Protein AF-A0A949LF44-F1 (afdb_monomer_lite)

Sequence (79 aa):
MFSVLTSTLVCPVLLAALADQVPGIFFGLPLVALASLVFAATHHEDPAEIRFATIHWAVWLGGILGIVLAAVLLLGWFA

Secondary structure (DSSP, 8-state):
-HHHHHHHHHHHHHHHHHHHTS-THHHHHHHHHHHHHHHHHHH--SHHHHHHHHHHHHHHHHHHHHHHHHHHHHHHHH-

Foldseek 3Di:
DVVVVCVVVVVVVVVVVVVVPDPCCVVVLVVLLVVQLVVLVVVDDDPVSSVVSSVVSSCVVVVVVVVVVVVVVVVVVVD

Radius of gyration: 19.0 Å; chains: 1; bounding box: 34×49×39 Å

pLDDT: mean 88.71, std 13.16, range [53.97, 98.38]

Structure (mmCIF, N/CA/C/O backbone):
data_AF-A0A949LF44-F1
#
_entry.id   AF-A0A949LF44-F1
#
loop_
_atom_site.group_PDB
_atom_site.id
_atom_site.type_symbol
_atom_site.label_atom_id
_atom_site.label_alt_id
_atom_site.label_comp_id
_atom_site.label_asym_id
_atom_site.label_entity_id
_atom_site.label_seq_id
_atom_site.pdbx_PDB_ins_code
_atom_site.Cartn_x
_atom_site.Cartn_y
_atom_site.Cartn_z
_atom_site.occupancy
_atom_site.B_iso_or_equiv
_atom_site.auth_seq_id
_atom_site.auth_comp_id
_atom_site.auth_asym_id
_atom_site.auth_atom_id
_atom_site.pdbx_PDB_model_num
ATOM 1 N N . MET A 1 1 ? -0.290 38.736 11.045 1.00 53.97 1 MET A N 1
ATOM 2 C CA . MET A 1 1 ? 0.397 37.451 11.322 1.00 53.97 1 MET A CA 1
ATOM 3 C C . MET A 1 1 ? -0.577 36.326 11.689 1.00 53.97 1 MET A C 1
ATOM 5 O O . MET A 1 1 ? -0.501 35.276 11.072 1.00 53.97 1 MET A O 1
ATOM 9 N N . PHE A 1 2 ? -1.554 36.552 12.581 1.00 55.50 2 PHE A N 1
ATOM 10 C CA . PHE A 1 2 ? -2.579 35.552 12.957 1.00 55.50 2 PHE A CA 1
ATOM 11 C C . PHE A 1 2 ? -3.482 35.077 11.791 1.00 55.50 2 PHE A C 1
ATOM 13 O O . PHE A 1 2 ? -3.802 33.898 11.709 1.00 55.50 2 PHE A O 1
ATOM 20 N N . SER A 1 3 ? -3.826 35.971 10.849 1.00 56.38 3 SER A N 1
ATOM 21 C CA . SER A 1 3 ? -4.674 35.666 9.674 1.00 56.38 3 SER A CA 1
ATOM 22 C C . SER A 1 3 ? -3.989 34.812 8.593 1.00 56.38 3 SER A C 1
ATOM 24 O O . SER A 1 3 ? -4.662 34.142 7.810 1.00 56.38 3 SER A O 1
ATOM 26 N N . VAL A 1 4 ? -2.652 34.839 8.530 1.00 58.06 4 VAL A N 1
ATOM 27 C CA . VAL A 1 4 ? -1.876 34.033 7.570 1.00 58.06 4 VAL A CA 1
ATOM 28 C C . VAL A 1 4 ? -1.768 32.597 8.082 1.00 58.06 4 VAL A C 1
ATOM 30 O O . VAL A 1 4 ? -2.015 31.675 7.320 1.00 58.06 4 VAL A O 1
ATOM 33 N N . LEU A 1 5 ? -1.526 32.420 9.388 1.00 54.56 5 LEU A N 1
ATOM 34 C CA . LEU A 1 5 ? -1.520 31.121 10.079 1.00 54.56 5 LEU A CA 1
ATOM 35 C C . LEU A 1 5 ? -2.864 30.380 9.995 1.00 54.56 5 LEU A C 1
ATOM 37 O O . LEU A 1 5 ? -2.888 29.163 9.852 1.00 54.56 5 LEU A O 1
ATOM 41 N N . THR A 1 6 ? -3.988 31.101 10.057 1.00 57.03 6 THR A N 1
ATOM 42 C CA . THR A 1 6 ? -5.319 30.498 9.865 1.00 57.03 6 THR A CA 1
ATOM 43 C C . THR A 1 6 ? -5.523 30.070 8.414 1.00 57.03 6 THR A C 1
ATOM 45 O O . THR A 1 6 ? -5.953 28.950 8.166 1.00 57.03 6 THR A O 1
ATOM 48 N N . SER A 1 7 ? -5.141 30.903 7.445 1.00 58.47 7 SER A N 1
ATOM 49 C CA . SER A 1 7 ? -5.304 30.578 6.019 1.00 58.47 7 SER A CA 1
ATOM 50 C C . SER A 1 7 ? -4.406 29.418 5.559 1.00 58.47 7 SER A C 1
ATOM 52 O O . SER A 1 7 ? -4.820 28.628 4.712 1.00 58.47 7 SER A O 1
ATOM 54 N N . THR A 1 8 ? -3.203 29.266 6.128 1.00 60.53 8 THR A N 1
ATOM 55 C CA . THR A 1 8 ? -2.279 28.171 5.782 1.00 60.53 8 THR A CA 1
ATOM 56 C C . THR A 1 8 ? -2.654 26.831 6.407 1.00 60.53 8 THR A C 1
ATOM 58 O O . THR A 1 8 ? -2.325 25.802 5.827 1.00 60.53 8 THR A O 1
ATOM 61 N N . LEU A 1 9 ? -3.337 26.816 7.557 1.00 64.19 9 LEU A N 1
ATOM 62 C CA . LEU A 1 9 ? -3.766 25.582 8.230 1.00 64.19 9 LEU A CA 1
ATOM 63 C C . LEU A 1 9 ? -5.154 25.102 7.786 1.00 64.19 9 LEU A C 1
ATOM 65 O O . LEU A 1 9 ? -5.410 23.902 7.798 1.00 64.19 9 LEU A O 1
ATOM 69 N N . VAL A 1 10 ? -6.040 25.999 7.344 1.00 69.50 10 VAL A N 1
ATOM 70 C CA . VAL A 1 10 ? -7.393 25.624 6.888 1.00 69.50 10 VAL A CA 1
ATOM 71 C C . VAL A 1 10 ? -7.347 24.709 5.661 1.00 69.50 10 VAL A C 1
ATOM 73 O O . VAL A 1 10 ? -8.083 23.730 5.606 1.00 69.50 10 VAL A O 1
ATOM 76 N N . CYS A 1 11 ? -6.456 24.979 4.704 1.00 73.88 11 CYS A N 1
ATOM 77 C CA . CYS A 1 11 ? -6.325 24.180 3.482 1.00 73.88 11 CYS A CA 1
ATOM 78 C C . CYS A 1 11 ? -5.894 22.713 3.733 1.00 73.88 11 CYS A C 1
ATOM 80 O O . CYS A 1 11 ? -6.616 21.812 3.301 1.00 73.88 11 CYS A O 1
ATOM 82 N N . PRO A 1 12 ? -4.792 22.420 4.458 1.00 79.06 12 PRO A N 1
ATOM 83 C CA . PRO A 1 12 ? -4.393 21.040 4.741 1.00 79.06 12 PRO A CA 1
ATOM 84 C C . PRO A 1 12 ? -5.394 20.306 5.640 1.00 79.06 12 PRO A C 1
ATOM 86 O O . PRO A 1 12 ? -5.582 19.106 5.471 1.00 79.06 12 PRO A O 1
ATOM 89 N N . VAL A 1 13 ? -6.078 21.009 6.551 1.00 80.62 13 VAL A N 1
ATOM 90 C CA . VAL A 1 13 ? -7.125 20.411 7.395 1.00 80.62 13 VAL A CA 1
ATOM 91 C C . VAL A 1 13 ? -8.347 20.016 6.567 1.00 80.62 13 VAL A C 1
ATOM 93 O O . VAL A 1 13 ? -8.868 18.919 6.748 1.00 80.62 13 VAL A O 1
ATOM 96 N N . LEU A 1 14 ? -8.778 20.857 5.619 1.00 78.88 14 LEU A N 1
ATOM 97 C CA . LEU A 1 14 ? -9.863 20.500 4.701 1.00 78.88 14 LEU A CA 1
ATOM 98 C C . LEU A 1 14 ? -9.489 19.301 3.825 1.00 78.88 14 LEU A C 1
ATOM 100 O O . LEU A 1 14 ? -10.314 18.414 3.620 1.00 78.88 14 LEU A O 1
ATOM 104 N N . LEU A 1 15 ? -8.249 19.263 3.327 1.00 80.56 15 LEU A N 1
ATOM 105 C CA . LEU A 1 15 ? -7.753 18.138 2.536 1.00 80.56 15 LEU A CA 1
ATOM 106 C C . LEU A 1 15 ? -7.739 16.839 3.348 1.00 80.56 15 LEU A C 1
ATOM 108 O O . LEU A 1 15 ? -8.162 15.806 2.840 1.00 80.56 15 LEU A O 1
ATOM 112 N N . ALA A 1 16 ? -7.283 16.894 4.601 1.00 79.38 16 ALA A N 1
ATOM 113 C CA . ALA A 1 16 ? -7.273 15.743 5.496 1.00 79.38 16 ALA A CA 1
ATOM 114 C C . ALA A 1 16 ? -8.696 15.255 5.806 1.00 79.38 16 ALA A C 1
ATOM 116 O O . ALA A 1 16 ? -8.952 14.059 5.743 1.00 79.38 16 ALA A O 1
ATOM 117 N N . ALA A 1 17 ? -9.634 16.171 6.062 1.00 81.00 17 ALA A N 1
ATOM 118 C CA . ALA A 1 17 ? -11.033 15.825 6.305 1.00 81.00 17 ALA A CA 1
ATOM 119 C C . ALA A 1 17 ? -11.705 15.191 5.074 1.00 81.00 17 ALA A C 1
ATOM 121 O O . ALA A 1 17 ? -12.476 14.246 5.208 1.00 81.00 17 ALA A O 1
ATOM 122 N N . LEU A 1 18 ? -11.398 15.679 3.867 1.00 80.31 18 LEU A N 1
ATOM 123 C CA . LEU A 1 18 ? -11.866 15.066 2.621 1.00 80.31 18 LEU A CA 1
ATOM 124 C C . LEU A 1 18 ? -11.221 13.696 2.381 1.00 80.31 18 LEU A C 1
ATOM 126 O O . LEU A 1 18 ? -11.898 12.781 1.922 1.00 80.31 18 LEU A O 1
ATOM 130 N N . ALA A 1 19 ? -9.935 13.541 2.705 1.00 80.44 19 ALA A N 1
ATOM 131 C CA . ALA A 1 19 ? -9.232 12.267 2.595 1.00 80.44 19 ALA A CA 1
ATOM 132 C C . ALA A 1 19 ? -9.784 11.210 3.565 1.00 80.44 19 ALA A C 1
ATOM 134 O O . ALA A 1 19 ? -9.858 10.044 3.191 1.00 80.44 19 ALA A O 1
ATOM 135 N N . ASP A 1 20 ? -10.229 11.615 4.758 1.00 82.25 20 ASP A N 1
ATOM 136 C CA . ASP A 1 20 ? -10.842 10.727 5.757 1.00 82.25 20 ASP A CA 1
ATOM 137 C C . ASP A 1 20 ? -12.180 10.130 5.281 1.00 82.25 20 ASP A C 1
ATOM 139 O O . ASP A 1 20 ? -12.556 9.024 5.660 1.00 82.25 20 ASP A O 1
ATOM 143 N N . GLN A 1 21 ? -12.888 10.822 4.379 1.00 84.00 21 GLN A N 1
ATOM 144 C CA . GLN A 1 21 ? -14.115 10.297 3.768 1.00 84.00 21 GLN A CA 1
ATOM 145 C C . GLN A 1 21 ? -13.858 9.263 2.670 1.00 84.00 21 GLN A C 1
ATOM 147 O O . GLN A 1 21 ? -14.778 8.546 2.270 1.00 84.00 21 GLN A O 1
ATOM 152 N N . VAL A 1 22 ? -12.635 9.191 2.145 1.00 82.44 22 VAL A N 1
ATOM 153 C CA . VAL A 1 22 ? -12.295 8.256 1.077 1.00 82.44 22 VAL A CA 1
ATOM 154 C C . VAL A 1 22 ? -11.912 6.918 1.707 1.00 82.44 22 VAL A C 1
ATOM 156 O O . VAL A 1 22 ? -10.988 6.865 2.519 1.00 82.44 22 VAL A O 1
ATOM 159 N N . PRO A 1 23 ? -12.558 5.804 1.313 1.00 85.00 23 PRO A N 1
ATOM 160 C CA . PRO A 1 23 ? -12.181 4.491 1.811 1.00 85.00 23 PRO A CA 1
ATOM 161 C C . PRO A 1 23 ? -10.689 4.233 1.599 1.00 85.00 23 PRO A C 1
ATOM 163 O O . PRO A 1 23 ? -10.185 4.339 0.479 1.00 85.00 23 PRO A O 1
ATOM 166 N N . GLY A 1 24 ? -9.985 3.847 2.666 1.00 82.12 24 GLY A N 1
ATOM 167 C CA . GLY A 1 24 ? -8.525 3.711 2.653 1.00 82.12 24 GLY A CA 1
ATOM 168 C C . GLY A 1 24 ? -7.984 2.788 1.555 1.00 82.12 24 GLY A C 1
ATOM 169 O O . GLY A 1 24 ? -6.848 2.955 1.121 1.00 82.12 24 GLY A O 1
ATOM 170 N N . ILE A 1 25 ? -8.803 1.868 1.031 1.00 84.94 25 ILE A N 1
ATOM 171 C CA . ILE A 1 25 ? -8.457 0.994 -0.097 1.00 84.94 25 ILE A CA 1
ATOM 172 C C . ILE A 1 25 ? -8.068 1.766 -1.370 1.00 84.94 25 ILE A C 1
ATOM 174 O O . ILE A 1 25 ? -7.186 1.318 -2.103 1.00 84.94 25 ILE A O 1
ATOM 178 N N . PHE A 1 26 ? -8.658 2.943 -1.608 1.00 87.25 26 PHE A N 1
ATOM 179 C CA . PHE A 1 26 ? -8.357 3.773 -2.778 1.00 87.25 26 PHE A CA 1
ATOM 180 C C . PHE A 1 26 ? -6.975 4.422 -2.708 1.00 87.25 26 PHE A C 1
ATOM 182 O O . PHE A 1 26 ? -6.411 4.744 -3.747 1.00 87.25 26 PHE A O 1
ATOM 189 N N . PHE A 1 27 ? -6.410 4.573 -1.510 1.00 87.62 27 PHE A N 1
ATOM 190 C CA . PHE A 1 27 ? -5.022 4.997 -1.330 1.00 87.62 27 PHE A CA 1
ATOM 191 C C . PHE A 1 27 ? -4.087 3.798 -1.159 1.00 87.62 27 PHE A C 1
ATOM 193 O O . PHE A 1 27 ? -3.006 3.766 -1.741 1.00 87.62 27 PHE A O 1
ATOM 200 N N . GLY A 1 28 ? -4.518 2.778 -0.417 1.00 90.19 28 GLY A N 1
ATOM 201 C CA . GLY A 1 28 ? -3.724 1.593 -0.115 1.00 90.19 28 GLY A CA 1
ATOM 202 C C . GLY A 1 28 ? -3.355 0.783 -1.356 1.00 90.19 28 GLY A C 1
ATOM 203 O O . GLY A 1 28 ? -2.179 0.491 -1.550 1.00 90.19 28 GLY A O 1
ATOM 204 N N . LEU A 1 29 ? -4.318 0.450 -2.227 1.00 92.81 29 LEU A N 1
ATOM 205 C CA . LEU A 1 29 ? -4.033 -0.382 -3.404 1.00 92.81 29 LEU A CA 1
ATOM 206 C C . LEU A 1 29 ? -3.063 0.289 -4.392 1.00 92.81 29 LEU A C 1
ATOM 208 O O . LEU A 1 29 ? -2.092 -0.369 -4.778 1.00 92.81 29 LEU A O 1
ATOM 212 N N . PRO A 1 30 ? -3.231 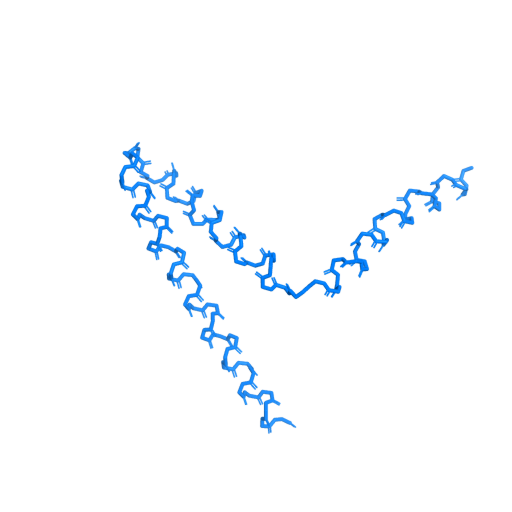1.575 -4.772 1.00 95.19 30 PRO A N 1
ATOM 213 C CA . PRO A 1 30 ? -2.236 2.256 -5.598 1.00 95.19 30 PRO A CA 1
ATOM 214 C C . PRO A 1 30 ? -0.855 2.331 -4.944 1.00 95.19 30 PRO A C 1
ATOM 216 O O . PRO A 1 30 ? 0.145 2.152 -5.636 1.00 95.19 30 PRO A O 1
ATOM 219 N N . LEU A 1 31 ? -0.779 2.545 -3.625 1.00 95.25 31 LEU A N 1
ATOM 220 C CA . LEU A 1 31 ? 0.496 2.572 -2.904 1.00 95.25 31 LEU A CA 1
ATOM 221 C C . LEU A 1 31 ? 1.186 1.205 -2.896 1.00 95.25 31 LEU A C 1
ATOM 223 O O . LEU A 1 31 ? 2.392 1.143 -3.113 1.00 95.25 31 LEU A O 1
ATOM 227 N N . VAL A 1 32 ? 0.443 0.111 -2.707 1.00 96.62 32 VAL A N 1
ATOM 228 C CA . VAL A 1 32 ? 0.990 -1.254 -2.794 1.00 96.62 32 VAL A CA 1
ATOM 229 C C . VAL A 1 32 ? 1.520 -1.532 -4.199 1.00 96.62 32 VAL A C 1
ATOM 231 O O . VAL A 1 32 ? 2.628 -2.051 -4.345 1.00 96.62 32 VAL A O 1
ATOM 234 N N . ALA A 1 33 ? 0.770 -1.154 -5.236 1.00 97.31 33 ALA A N 1
ATOM 235 C CA . ALA A 1 33 ? 1.205 -1.314 -6.620 1.00 97.31 33 ALA A CA 1
ATOM 236 C C . ALA A 1 33 ? 2.476 -0.499 -6.912 1.00 97.31 33 ALA A C 1
ATOM 238 O O . ALA A 1 33 ? 3.431 -1.027 -7.482 1.00 97.31 33 ALA A O 1
ATOM 239 N N . LEU A 1 34 ? 2.521 0.760 -6.466 1.00 98.12 34 LEU A N 1
ATOM 240 C CA . LEU A 1 34 ? 3.680 1.634 -6.632 1.00 98.12 34 LEU A CA 1
ATOM 241 C C . LEU A 1 34 ? 4.908 1.108 -5.878 1.00 98.12 34 LEU A C 1
ATOM 243 O O . LEU A 1 34 ? 5.990 1.045 -6.453 1.00 98.12 34 LEU A O 1
ATOM 247 N N . ALA A 1 35 ? 4.746 0.694 -4.620 1.00 97.56 35 ALA A N 1
ATOM 248 C CA . ALA A 1 35 ? 5.824 0.1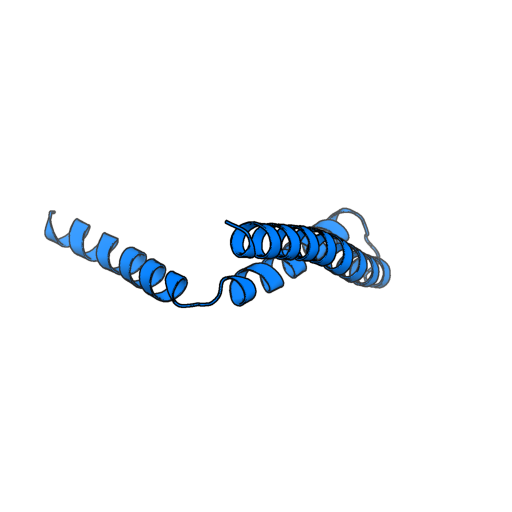16 -3.822 1.00 97.56 35 ALA A CA 1
ATOM 249 C C . ALA A 1 35 ? 6.391 -1.149 -4.481 1.00 97.56 35 ALA A C 1
ATOM 251 O O . ALA A 1 35 ? 7.606 -1.312 -4.559 1.00 97.56 35 ALA A O 1
ATOM 252 N N . SER A 1 36 ? 5.516 -2.001 -5.019 1.00 98.19 36 SER A N 1
ATOM 253 C CA . SER A 1 36 ? 5.906 -3.223 -5.730 1.00 98.19 36 SER A CA 1
ATOM 254 C C . SER A 1 36 ? 6.666 -2.914 -7.020 1.00 98.19 36 SER A C 1
ATOM 256 O O . SER A 1 36 ? 7.664 -3.568 -7.315 1.00 98.19 36 SER A O 1
ATOM 258 N N . LEU A 1 37 ? 6.232 -1.891 -7.765 1.00 98.25 37 LEU A N 1
ATOM 259 C CA . LEU A 1 37 ? 6.907 -1.434 -8.978 1.00 98.25 37 LEU A CA 1
ATOM 260 C C . LEU A 1 37 ? 8.300 -0.886 -8.674 1.00 98.25 37 LEU A C 1
ATOM 262 O O . LEU A 1 37 ? 9.265 -1.277 -9.324 1.00 98.25 37 LEU A O 1
ATOM 266 N N . VAL A 1 38 ? 8.413 -0.000 -7.682 1.00 98.19 38 VAL A N 1
ATOM 267 C CA . VAL A 1 38 ? 9.698 0.582 -7.268 1.00 98.19 38 VAL A CA 1
ATOM 268 C C . VAL A 1 38 ? 10.643 -0.509 -6.773 1.00 98.19 38 VAL A C 1
ATOM 270 O O . VAL A 1 38 ? 11.814 -0.509 -7.138 1.00 98.19 38 VAL A O 1
ATOM 273 N N . PHE A 1 39 ? 10.140 -1.464 -5.990 1.00 97.81 39 PHE A N 1
ATOM 274 C CA . PHE A 1 39 ? 10.929 -2.599 -5.523 1.00 97.81 39 PHE A CA 1
ATOM 275 C C . PHE A 1 39 ? 11.439 -3.466 -6.682 1.00 97.81 39 PHE A C 1
ATOM 277 O O . PHE A 1 39 ? 12.617 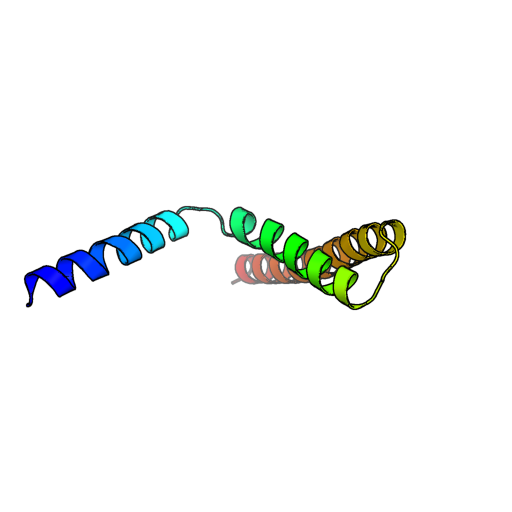-3.807 -6.725 1.00 97.81 39 PHE A O 1
ATOM 284 N N . ALA A 1 40 ? 10.579 -3.793 -7.648 1.00 97.88 40 ALA A N 1
ATOM 285 C CA . ALA A 1 40 ? 10.971 -4.575 -8.816 1.00 97.88 40 ALA A CA 1
ATOM 286 C C . ALA A 1 40 ? 11.991 -3.830 -9.694 1.00 97.88 40 ALA A C 1
ATOM 288 O O . ALA A 1 40 ? 12.978 -4.421 -10.126 1.00 97.88 40 ALA A O 1
ATOM 289 N N . ALA A 1 41 ? 11.781 -2.531 -9.914 1.00 97.81 41 ALA A N 1
ATOM 290 C CA . ALA A 1 41 ? 12.632 -1.694 -10.757 1.00 97.81 41 ALA A CA 1
ATOM 291 C C . ALA A 1 41 ? 14.034 -1.445 -10.176 1.00 97.81 41 ALA A C 1
ATOM 293 O O . ALA A 1 41 ? 14.937 -1.080 -10.920 1.00 97.81 41 ALA A O 1
ATOM 294 N N . THR A 1 42 ? 14.237 -1.625 -8.867 1.00 97.56 42 THR A N 1
ATOM 295 C CA . THR A 1 42 ? 15.575 -1.547 -8.257 1.00 97.56 42 THR A CA 1
ATOM 296 C C . THR A 1 42 ? 16.325 -2.878 -8.268 1.00 97.56 42 THR A C 1
ATOM 298 O O . THR A 1 42 ? 17.532 -2.879 -8.042 1.00 97.56 42 THR A O 1
ATOM 301 N N . HIS A 1 43 ? 15.637 -3.994 -8.528 1.00 96.88 43 HIS A N 1
ATOM 302 C CA . HIS A 1 43 ? 16.227 -5.338 -8.534 1.00 96.88 43 HIS A CA 1
ATOM 303 C C . HIS A 1 43 ? 16.474 -5.892 -9.938 1.00 96.88 43 HIS A C 1
ATOM 305 O O . HIS A 1 43 ? 17.406 -6.671 -10.122 1.00 96.88 43 HIS A O 1
ATOM 311 N N . HIS A 1 44 ? 15.645 -5.515 -10.911 1.00 96.50 44 HIS A N 1
ATOM 312 C CA . HIS A 1 44 ? 15.706 -6.023 -12.278 1.00 96.50 44 HIS A CA 1
ATOM 313 C C . HIS A 1 44 ? 15.964 -4.885 -13.263 1.00 96.50 44 HIS A C 1
ATOM 315 O O . HIS A 1 44 ? 15.411 -3.797 -13.118 1.00 96.50 44 HIS A O 1
ATOM 321 N N . GLU A 1 45 ? 16.769 -5.156 -14.290 1.00 94.50 45 GLU A N 1
ATOM 322 C CA . GLU A 1 45 ? 17.030 -4.212 -15.387 1.00 94.50 45 GLU A CA 1
ATOM 323 C C . GLU A 1 45 ? 16.136 -4.481 -16.607 1.00 94.50 45 GLU A C 1
ATOM 325 O O . GLU A 1 45 ? 15.799 -3.558 -17.351 1.00 94.50 45 GLU A O 1
ATOM 330 N N . ASP A 1 46 ? 15.720 -5.736 -16.809 1.00 97.94 46 ASP A N 1
ATOM 331 C CA . ASP A 1 46 ? 14.865 -6.118 -17.929 1.00 97.94 46 ASP A CA 1
ATOM 332 C C . ASP A 1 46 ? 13.397 -5.693 -17.699 1.00 97.94 46 ASP A C 1
ATOM 334 O O . ASP A 1 46 ? 12.783 -6.076 -16.696 1.00 97.94 46 ASP A O 1
ATOM 338 N N . PRO A 1 47 ? 12.770 -4.951 -18.637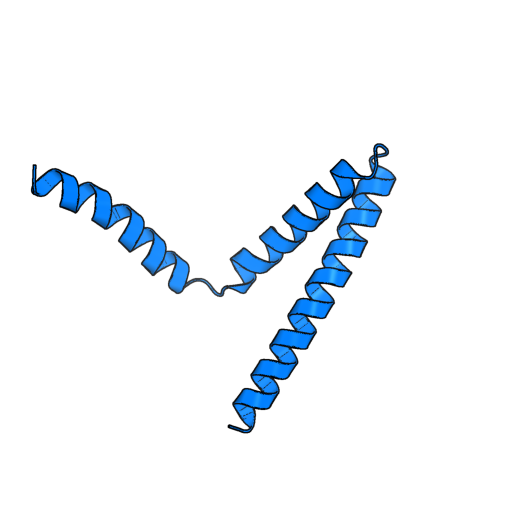 1.00 97.19 47 PRO A N 1
ATOM 339 C CA . PRO A 1 47 ? 11.383 -4.521 -18.500 1.00 97.19 47 PRO A CA 1
ATOM 340 C C . PRO A 1 47 ? 10.359 -5.652 -18.350 1.00 97.19 47 PRO A C 1
ATOM 342 O O . PRO A 1 47 ? 9.304 -5.422 -17.750 1.00 97.19 47 PRO A O 1
ATOM 345 N N . ALA A 1 48 ? 10.605 -6.844 -18.909 1.00 97.56 48 ALA A N 1
ATOM 346 C CA . ALA A 1 48 ? 9.678 -7.963 -18.755 1.00 97.56 48 ALA A CA 1
ATOM 347 C C . ALA A 1 48 ? 9.770 -8.559 -17.341 1.00 97.56 48 ALA A C 1
ATOM 349 O O . ALA A 1 48 ? 8.732 -8.771 -16.705 1.00 97.56 48 ALA A O 1
ATOM 350 N N . GLU A 1 49 ? 10.984 -8.725 -16.813 1.00 97.12 49 GLU A N 1
ATOM 351 C CA . GLU A 1 49 ? 11.214 -9.133 -15.423 1.00 97.12 49 GLU A CA 1
ATOM 352 C C . GLU A 1 49 ? 10.631 -8.138 -14.411 1.00 97.12 49 GLU A C 1
ATOM 354 O O . GLU A 1 49 ? 9.925 -8.555 -13.492 1.00 97.12 49 GLU A O 1
ATOM 359 N N . ILE A 1 50 ? 10.821 -6.825 -14.610 1.00 98.00 50 ILE A N 1
ATOM 360 C CA . ILE A 1 50 ? 10.257 -5.788 -13.725 1.00 98.00 50 ILE A CA 1
ATOM 361 C C . ILE A 1 50 ? 8.736 -5.926 -13.630 1.00 98.00 50 ILE A C 1
ATOM 363 O O . ILE A 1 50 ? 8.173 -5.877 -12.536 1.00 98.00 50 ILE A O 1
ATOM 367 N N . ARG A 1 51 ? 8.041 -6.111 -14.760 1.00 97.88 51 ARG A N 1
ATOM 368 C CA . ARG A 1 51 ? 6.574 -6.253 -14.780 1.00 97.88 51 ARG A CA 1
ATOM 369 C C . ARG A 1 51 ? 6.121 -7.505 -14.043 1.00 97.88 51 ARG A C 1
ATOM 371 O O . ARG A 1 51 ? 5.184 -7.433 -13.247 1.00 97.88 51 ARG A O 1
ATOM 378 N N . PHE A 1 52 ? 6.782 -8.633 -14.294 1.00 98.38 52 PHE A N 1
ATOM 379 C CA . PHE A 1 52 ? 6.460 -9.890 -13.627 1.00 98.38 52 PHE A CA 1
ATOM 380 C C . PHE A 1 52 ? 6.671 -9.783 -12.113 1.00 98.38 52 PHE A C 1
ATOM 382 O O . PHE A 1 52 ? 5.762 -10.089 -11.339 1.00 98.38 52 PHE A O 1
ATOM 389 N N . ALA A 1 53 ? 7.826 -9.266 -11.692 1.00 97.75 53 ALA A N 1
ATOM 390 C CA . ALA A 1 53 ? 8.148 -9.049 -10.289 1.00 97.75 53 ALA A CA 1
ATOM 391 C C . ALA A 1 53 ? 7.179 -8.053 -9.631 1.00 97.75 53 ALA A C 1
ATOM 393 O O . ALA A 1 53 ? 6.701 -8.312 -8.532 1.00 97.75 53 ALA A O 1
ATOM 394 N N . THR A 1 54 ? 6.808 -6.965 -10.312 1.00 98.25 54 THR A N 1
ATOM 395 C CA . THR A 1 54 ? 5.823 -5.989 -9.809 1.00 98.25 54 THR A CA 1
ATOM 396 C C . THR A 1 54 ? 4.497 -6.665 -9.470 1.00 98.25 54 THR A C 1
ATOM 398 O O . THR A 1 54 ? 3.957 -6.448 -8.388 1.00 98.25 54 THR A O 1
ATOM 401 N N . ILE A 1 55 ? 3.974 -7.504 -10.371 1.00 98.25 55 ILE A N 1
ATOM 402 C CA . ILE A 1 55 ? 2.717 -8.230 -10.145 1.00 98.25 55 ILE A CA 1
ATOM 403 C C . ILE A 1 55 ? 2.886 -9.240 -9.008 1.00 98.25 55 ILE A C 1
ATOM 405 O O . ILE A 1 55 ? 2.035 -9.303 -8.122 1.00 98.25 55 ILE A O 1
ATOM 409 N N . HIS A 1 56 ? 3.986 -9.999 -9.003 1.00 98.19 56 HIS A N 1
ATOM 410 C CA . HIS A 1 56 ? 4.284 -10.974 -7.956 1.00 98.19 56 HIS A CA 1
ATOM 411 C C . HIS A 1 56 ? 4.291 -10.326 -6.563 1.00 98.19 56 HIS A C 1
ATOM 413 O O . HIS A 1 56 ? 3.583 -10.781 -5.665 1.00 98.19 56 HIS A O 1
ATOM 419 N N . TRP A 1 57 ? 5.023 -9.222 -6.403 1.00 97.94 57 TRP A N 1
ATOM 420 C CA . TRP A 1 57 ? 5.104 -8.483 -5.144 1.00 97.94 57 TRP A CA 1
ATOM 421 C C . TRP A 1 57 ? 3.786 -7.815 -4.766 1.00 97.94 57 TRP A C 1
ATOM 423 O O . TRP A 1 57 ? 3.402 -7.877 -3.600 1.00 97.94 57 TRP A O 1
ATOM 433 N N . ALA A 1 58 ? 3.047 -7.257 -5.727 1.00 97.75 58 ALA A N 1
ATOM 434 C CA . ALA A 1 58 ? 1.745 -6.653 -5.455 1.00 97.75 58 ALA A CA 1
ATOM 435 C C . ALA A 1 58 ? 0.738 -7.687 -4.934 1.00 97.75 58 ALA A C 1
ATOM 437 O O . ALA A 1 58 ? 0.019 -7.416 -3.972 1.00 97.75 58 ALA A O 1
ATOM 438 N N . VAL A 1 59 ? 0.717 -8.887 -5.526 1.00 98.12 59 VAL A N 1
ATOM 439 C CA . VAL A 1 59 ? -0.121 -10.002 -5.061 1.00 98.12 59 VAL A CA 1
ATOM 440 C C . VAL A 1 59 ? 0.333 -10.489 -3.688 1.00 98.12 59 VAL A C 1
ATOM 442 O O . VAL A 1 59 ? -0.509 -10.718 -2.824 1.00 98.12 59 VAL A O 1
ATOM 445 N N . TRP A 1 60 ? 1.640 -10.621 -3.455 1.00 98.19 60 TRP A N 1
ATOM 446 C CA . TRP A 1 60 ? 2.167 -11.101 -2.178 1.00 98.19 60 TRP A CA 1
ATOM 447 C C . TRP A 1 60 ? 1.877 -10.125 -1.028 1.00 98.19 60 TRP A C 1
ATOM 449 O O . TRP A 1 60 ? 1.285 -10.508 -0.018 1.00 98.19 60 TRP A O 1
ATOM 459 N N . LEU A 1 61 ? 2.208 -8.842 -1.210 1.00 96.75 61 LEU A N 1
ATOM 460 C CA . LEU A 1 61 ? 1.936 -7.782 -0.237 1.00 96.75 61 LEU A CA 1
ATOM 461 C C . LEU A 1 61 ? 0.434 -7.591 -0.024 1.00 96.75 61 LEU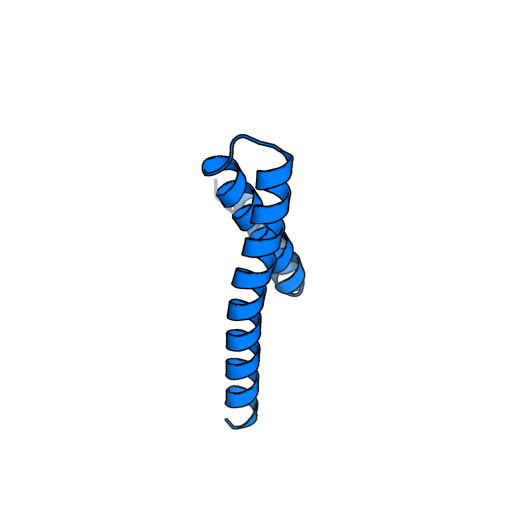 A C 1
ATOM 463 O O . LEU A 1 61 ? -0.030 -7.580 1.115 1.00 96.75 61 LEU A O 1
ATOM 467 N N . GLY A 1 62 ? -0.336 -7.482 -1.110 1.00 96.12 62 GLY A N 1
ATOM 468 C CA . GLY A 1 62 ? -1.790 -7.353 -1.047 1.00 96.12 62 GLY A CA 1
ATOM 469 C C . GLY A 1 62 ? -2.449 -8.547 -0.356 1.00 96.12 62 GLY A C 1
ATOM 470 O O . GLY A 1 62 ? -3.355 -8.361 0.451 1.00 96.12 62 GLY A O 1
ATOM 471 N N . GLY A 1 63 ? -1.955 -9.761 -0.607 1.00 96.38 63 GLY A N 1
ATOM 472 C CA . GLY A 1 63 ? -2.423 -10.986 0.034 1.00 96.38 63 GLY A CA 1
ATOM 473 C C . GLY A 1 63 ? -2.195 -10.984 1.543 1.00 96.38 63 GLY A C 1
ATOM 474 O O . GLY A 1 63 ? -3.136 -11.215 2.298 1.00 96.38 63 GLY A O 1
ATOM 475 N N . ILE A 1 64 ? -0.980 -10.666 2.001 1.00 97.56 64 ILE A N 1
ATOM 476 C CA . ILE A 1 64 ? -0.673 -10.599 3.440 1.00 97.56 64 ILE A CA 1
ATOM 477 C C . ILE A 1 64 ? -1.510 -9.519 4.123 1.00 97.56 64 ILE A C 1
ATOM 479 O O . ILE A 1 64 ? -2.154 -9.793 5.136 1.00 97.56 64 ILE A O 1
ATOM 483 N N . LEU A 1 65 ? -1.544 -8.310 3.560 1.00 95.56 65 LEU A N 1
ATOM 484 C CA . LEU A 1 65 ? -2.331 -7.205 4.109 1.00 95.56 65 LEU A CA 1
ATOM 485 C C . LEU A 1 65 ? -3.825 -7.553 4.157 1.00 95.56 65 LEU A C 1
ATOM 487 O O . LEU A 1 65 ? -4.484 -7.286 5.159 1.00 95.56 65 LEU A O 1
ATOM 491 N N . GLY A 1 66 ? -4.345 -8.196 3.110 1.00 94.25 66 GLY A N 1
ATOM 492 C CA . GLY A 1 66 ? -5.730 -8.653 3.040 1.00 94.25 66 GLY A CA 1
ATOM 493 C C . GLY A 1 66 ? -6.061 -9.716 4.087 1.00 94.25 66 GLY A C 1
ATOM 494 O O . GLY A 1 66 ? -7.101 -9.623 4.735 1.00 94.25 66 GLY A O 1
ATOM 495 N N . ILE A 1 67 ? -5.171 -10.689 4.307 1.00 97.94 67 ILE A N 1
ATOM 496 C CA . ILE A 1 67 ? -5.346 -11.720 5.341 1.00 97.94 67 ILE A CA 1
ATOM 497 C C . ILE A 1 67 ? -5.344 -11.092 6.735 1.00 97.94 67 ILE A C 1
ATOM 499 O O . ILE A 1 67 ? -6.217 -11.404 7.543 1.00 97.94 67 ILE A O 1
ATOM 503 N N . VAL A 1 68 ? -4.401 -10.190 7.019 1.00 97.00 68 VAL A N 1
ATOM 504 C CA . VAL A 1 68 ? -4.342 -9.485 8.308 1.00 97.00 68 VAL A CA 1
ATOM 505 C C . VAL A 1 68 ? -5.610 -8.662 8.527 1.00 97.00 68 VAL A C 1
ATOM 507 O O . VAL A 1 68 ? -6.208 -8.746 9.598 1.00 97.00 68 VAL A O 1
ATOM 510 N N . LEU A 1 69 ? -6.068 -7.921 7.513 1.00 93.94 69 LEU A N 1
ATOM 511 C CA . LEU A 1 69 ? -7.320 -7.167 7.582 1.00 93.94 69 LEU A CA 1
ATOM 512 C C . LEU A 1 69 ? -8.513 -8.087 7.865 1.00 93.94 69 LEU A C 1
ATOM 514 O O . LEU A 1 69 ? -9.297 -7.805 8.767 1.00 93.94 69 LEU A O 1
ATOM 518 N N . ALA A 1 70 ? -8.635 -9.200 7.139 1.00 96.69 70 ALA A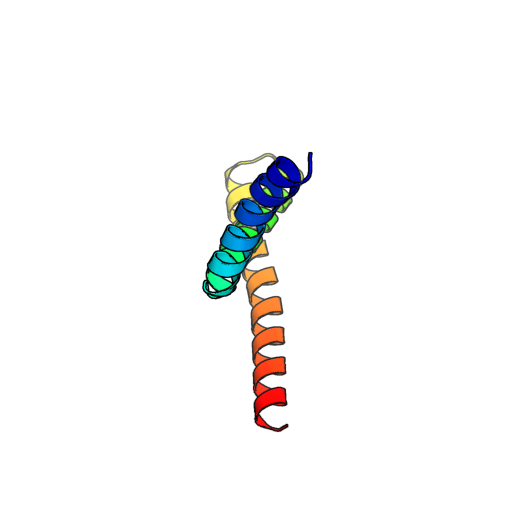 N 1
ATOM 519 C CA . ALA A 1 70 ? -9.704 -10.171 7.350 1.00 96.69 70 ALA A CA 1
ATOM 520 C C . ALA A 1 70 ? -9.673 -10.754 8.771 1.00 96.69 70 ALA A C 1
ATOM 522 O O . ALA A 1 70 ? -10.719 -10.867 9.406 1.00 96.69 70 ALA A O 1
ATOM 523 N N . ALA A 1 71 ? -8.485 -11.069 9.296 1.00 98.06 71 ALA A N 1
ATOM 524 C CA . ALA A 1 71 ? -8.317 -11.559 10.660 1.00 98.06 71 ALA A CA 1
ATOM 525 C C . ALA A 1 71 ? -8.742 -10.514 11.702 1.00 98.06 71 ALA A C 1
ATOM 527 O O . ALA A 1 71 ? -9.474 -10.842 12.631 1.00 98.06 71 ALA A O 1
ATOM 528 N N . VAL A 1 72 ? -8.337 -9.251 11.535 1.00 96.75 72 VAL A N 1
ATOM 529 C CA . VAL A 1 72 ? -8.733 -8.157 12.436 1.00 96.75 72 VAL A CA 1
ATOM 530 C C . VAL A 1 72 ? -10.241 -7.921 12.391 1.00 96.75 72 VAL A C 1
ATOM 532 O O . VAL A 1 72 ? -10.858 -7.782 13.443 1.00 96.75 72 VAL A O 1
ATOM 535 N N . LEU A 1 73 ? -10.853 -7.925 11.203 1.00 95.38 73 LEU A N 1
ATOM 536 C CA . LEU A 1 73 ? -12.306 -7.788 11.058 1.00 95.38 73 LEU A CA 1
ATOM 537 C C . LEU A 1 73 ? -13.055 -8.953 11.709 1.00 95.38 73 LEU A C 1
ATOM 539 O O . LEU A 1 73 ? -14.056 -8.732 12.383 1.00 95.38 73 LEU A O 1
ATOM 543 N N . LEU A 1 74 ? -12.555 -10.181 11.550 1.00 97.81 74 LEU A N 1
ATOM 544 C CA . LEU A 1 74 ? -13.130 -11.361 12.185 1.00 97.81 74 LEU A CA 1
ATOM 545 C C . LEU A 1 74 ? -13.030 -11.283 13.713 1.00 97.81 74 LEU A C 1
ATOM 547 O O . LEU A 1 74 ? -14.006 -11.557 14.400 1.00 97.81 74 LEU A O 1
ATOM 551 N N . LEU A 1 75 ? -11.876 -10.889 14.255 1.00 97.69 75 LEU A N 1
ATOM 552 C CA . LEU A 1 75 ? -11.708 -10.704 15.699 1.00 97.69 75 LEU A CA 1
ATOM 553 C C . LEU A 1 75 ? -12.608 -9.585 16.232 1.00 97.69 75 LEU A C 1
ATOM 555 O O . LEU A 1 75 ? -13.241 -9.764 17.266 1.00 97.69 75 LEU A O 1
ATOM 559 N N . GLY A 1 76 ? -12.710 -8.470 15.506 1.00 96.69 76 GLY A N 1
ATOM 560 C CA . GLY A 1 76 ? -13.608 -7.367 15.842 1.00 96.69 76 GLY A CA 1
ATOM 561 C C . GLY A 1 76 ? -15.089 -7.743 15.774 1.00 96.69 76 GLY A C 1
ATOM 562 O O . GLY A 1 76 ? -15.890 -7.145 16.477 1.00 96.69 76 GLY A O 1
ATOM 563 N N . TRP A 1 77 ? -15.459 -8.751 14.979 1.00 96.12 77 TRP A N 1
ATOM 564 C CA . TRP A 1 77 ? -16.822 -9.292 14.950 1.00 96.12 77 TRP A CA 1
ATOM 565 C C . TRP A 1 77 ? -17.184 -10.066 16.227 1.00 96.12 77 TRP A C 1
ATOM 567 O O . TRP A 1 77 ? -18.356 -10.152 16.585 1.00 96.12 77 TRP A O 1
ATOM 577 N N . PHE A 1 78 ? -16.192 -10.653 16.903 1.00 95.62 78 PHE A N 1
ATOM 578 C CA . PHE A 1 78 ? -16.384 -11.403 18.148 1.00 95.62 78 PHE A CA 1
ATOM 579 C C . PHE A 1 78 ? -16.176 -10.566 19.422 1.00 95.62 78 PHE A C 1
ATOM 581 O O . PHE A 1 78 ? -16.390 -11.099 20.513 1.00 95.62 78 PHE A O 1
ATOM 588 N N . ALA A 1 79 ? -15.728 -9.313 19.297 1.00 88.94 79 ALA A N 1
ATOM 589 C CA . ALA A 1 79 ? -15.476 -8.387 20.404 1.00 88.94 79 ALA A CA 1
ATOM 590 C C . ALA A 1 79 ? -16.730 -7.577 20.764 1.00 88.94 79 ALA A C 1
ATOM 592 O O . ALA A 1 79 ? -16.925 -7.334 21.977 1.00 88.94 79 ALA A O 1
#